Protein AF-A0A972NIF8-F1 (afdb_monomer)

Solvent-accessible surface area (backbone atoms only — not comparable to full-atom values): 5190 Å² total; per-residue (Å²): 136,85,80,87,79,73,69,71,68,56,58,56,55,51,57,54,49,52,51,53,55,50,54,41,51,60,72,42,64,48,79,47,80,46,80,48,78,45,79,47,78,49,83,63,91,94,53,96,66,80,73,50,75,46,60,33,45,34,42,36,45,34,40,35,32,42,31,44,87,80,35,85,84,42,62,47,79,49,65,60,74,48,78,49,109

Structure (mmCIF, N/CA/C/O backbone):
data_AF-A0A972NIF8-F1
#
_entry.id   AF-A0A972NIF8-F1
#
loop_
_atom_site.group_PDB
_atom_site.id
_atom_site.type_symbol
_atom_site.label_atom_id
_atom_site.label_alt_id
_atom_site.label_comp_id
_atom_site.label_asym_id
_atom_site.label_entity_id
_atom_site.label_seq_id
_atom_site.pdbx_PDB_ins_code
_atom_site.Cartn_x
_atom_site.Cartn_y
_atom_site.Cartn_z
_atom_site.occupancy
_atom_site.B_iso_or_equiv
_atom_site.auth_seq_id
_atom_site.auth_comp_id
_atom_site.auth_asym_id
_atom_site.auth_atom_id
_atom_site.pdbx_PDB_model_num
ATOM 1 N N . MET A 1 1 ? 3.851 16.562 57.785 1.00 39.91 1 MET A N 1
ATOM 2 C CA . MET A 1 1 ? 4.617 16.122 56.597 1.00 39.91 1 MET A CA 1
ATOM 3 C C . MET A 1 1 ? 3.630 15.500 55.613 1.00 39.91 1 MET A C 1
ATOM 5 O O . MET A 1 1 ? 3.011 14.501 55.954 1.00 39.91 1 MET A O 1
ATOM 9 N N . LYS A 1 2 ? 3.352 16.166 54.483 1.00 40.00 2 LYS A N 1
ATOM 10 C CA . LYS A 1 2 ? 2.330 15.752 53.502 1.00 40.00 2 LYS A CA 1
ATOM 11 C C . LYS A 1 2 ? 2.831 14.537 52.714 1.00 40.00 2 LYS A C 1
ATOM 13 O O . LYS A 1 2 ? 3.850 14.639 52.040 1.00 40.00 2 LYS A O 1
ATOM 18 N N . LEU A 1 3 ? 2.119 13.412 52.791 1.00 46.47 3 LEU A N 1
ATOM 19 C CA . LEU A 1 3 ? 2.371 12.252 51.937 1.00 46.47 3 LEU A CA 1
ATOM 20 C C . LEU A 1 3 ? 1.823 12.543 50.534 1.00 46.47 3 LEU A C 1
ATOM 22 O O . LEU A 1 3 ? 0.611 12.577 50.321 1.00 46.47 3 LEU A O 1
ATOM 26 N N . VAL A 1 4 ? 2.724 12.755 49.582 1.00 50.56 4 VAL A N 1
ATOM 27 C CA . VAL A 1 4 ? 2.423 12.795 48.149 1.00 50.56 4 VAL A CA 1
ATOM 28 C C . VAL A 1 4 ? 2.065 11.367 47.715 1.00 50.56 4 VAL A C 1
ATOM 30 O O . VAL A 1 4 ? 2.936 10.554 47.428 1.00 50.56 4 VAL A O 1
ATOM 33 N N . LYS A 1 5 ? 0.768 11.033 47.740 1.00 51.22 5 LYS A N 1
ATOM 34 C CA . LYS A 1 5 ? 0.185 9.749 47.291 1.00 51.22 5 LYS A CA 1
ATOM 35 C C . LYS A 1 5 ? -0.415 9.8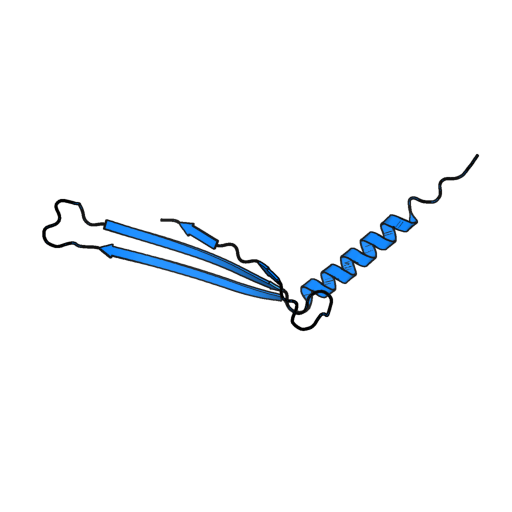36 45.875 1.00 51.22 5 LYS A C 1
ATOM 37 O O . LYS A 1 5 ? -1.358 9.127 45.553 1.00 51.22 5 LYS A O 1
ATOM 42 N N . THR A 1 6 ? 0.099 10.716 45.021 1.00 52.97 6 THR A N 1
ATOM 43 C CA . THR A 1 6 ? -0.514 11.033 43.716 1.00 52.97 6 THR A CA 1
ATOM 44 C C . THR A 1 6 ? 0.116 10.324 42.510 1.00 52.97 6 THR A C 1
ATOM 46 O O . THR A 1 6 ? -0.398 10.460 41.408 1.00 52.97 6 THR A O 1
ATOM 49 N N . GLY A 1 7 ? 1.194 9.548 42.685 1.00 50.62 7 GLY A N 1
ATOM 50 C CA . GLY A 1 7 ? 1.943 8.962 41.558 1.00 50.62 7 GLY A CA 1
ATOM 51 C C . GLY A 1 7 ? 1.448 7.603 41.040 1.00 50.62 7 GLY A C 1
ATOM 52 O O . GLY A 1 7 ? 1.520 7.347 39.845 1.00 50.62 7 GLY A O 1
ATOM 53 N N . LEU A 1 8 ? 0.924 6.724 41.905 1.00 52.44 8 LEU A N 1
ATOM 54 C CA . LEU A 1 8 ? 0.633 5.330 41.517 1.00 52.44 8 LEU A CA 1
ATOM 55 C C . LEU A 1 8 ? -0.727 5.123 40.828 1.00 52.44 8 LEU A C 1
ATOM 57 O O . LEU A 1 8 ? -0.888 4.152 40.099 1.00 52.44 8 LEU A O 1
ATOM 61 N N . GLY A 1 9 ? -1.698 6.018 41.036 1.00 51.53 9 GLY A N 1
ATOM 62 C CA . GLY A 1 9 ? -3.034 5.894 40.432 1.00 51.53 9 GLY A CA 1
ATOM 63 C C . GLY A 1 9 ? -3.097 6.308 38.958 1.00 51.53 9 GLY A C 1
ATOM 64 O O . GLY A 1 9 ? -3.974 5.859 38.231 1.00 51.53 9 GLY A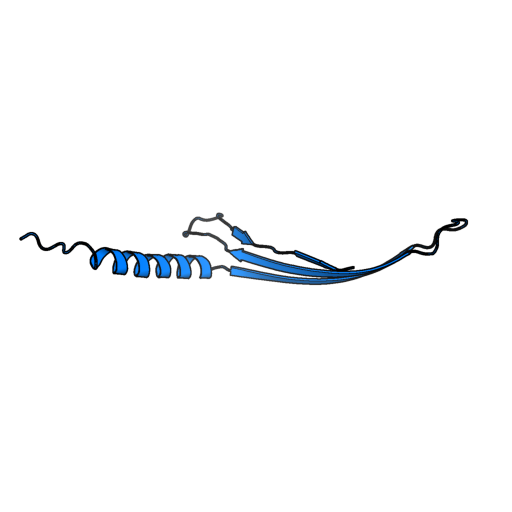 O 1
ATOM 65 N N . PHE A 1 10 ? -2.158 7.142 38.501 1.00 51.44 10 PHE A N 1
ATOM 66 C CA . PHE A 1 10 ? -2.117 7.594 37.108 1.00 51.44 10 PHE A CA 1
ATOM 67 C C . PHE A 1 10 ? -1.514 6.548 36.164 1.00 51.44 10 PHE A C 1
ATOM 69 O O . PHE A 1 10 ? -1.938 6.455 35.017 1.00 51.44 10 PHE A O 1
ATOM 76 N N . LEU A 1 11 ? -0.569 5.732 36.645 1.00 52.78 11 LEU A N 1
ATOM 77 C CA . LEU A 1 11 ? 0.094 4.712 35.828 1.00 52.78 11 LEU A CA 1
ATOM 78 C C . LEU A 1 11 ? -0.842 3.546 35.468 1.00 52.78 11 LEU A C 1
ATOM 80 O O . LEU A 1 11 ? -0.737 2.972 34.390 1.00 52.78 11 LEU A O 1
ATOM 84 N N . SER A 1 12 ? -1.771 3.192 36.359 1.00 53.81 12 SER A N 1
ATOM 85 C CA . SER A 1 12 ? -2.746 2.131 36.088 1.00 53.81 12 SER A CA 1
ATOM 86 C C . SER A 1 12 ? -3.793 2.566 35.063 1.00 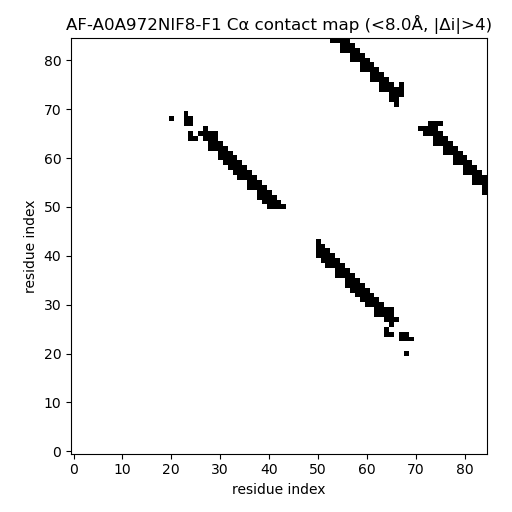53.81 12 SER A C 1
ATOM 88 O O . SER A 1 12 ? -4.175 1.767 34.214 1.00 53.81 12 SER A O 1
ATOM 90 N N . LEU A 1 13 ? -4.217 3.834 35.090 1.00 54.25 13 LEU A N 1
ATOM 91 C CA . LEU A 1 13 ? -5.211 4.364 34.155 1.00 54.25 13 LEU A CA 1
ATOM 92 C C . LEU A 1 13 ? -4.664 4.478 32.724 1.00 54.25 13 LEU A C 1
ATOM 94 O O . LEU A 1 13 ? -5.396 4.221 31.769 1.00 54.25 13 LEU A O 1
ATOM 98 N N . THR A 1 14 ? -3.382 4.821 32.564 1.00 58.62 14 THR A N 1
ATOM 99 C CA . THR A 1 14 ? -2.724 4.920 31.250 1.00 58.62 14 THR A CA 1
ATOM 100 C C . THR A 1 14 ? -2.435 3.553 30.628 1.00 58.62 14 THR A C 1
ATOM 102 O O . THR A 1 14 ? -2.644 3.382 29.429 1.00 58.62 14 THR A O 1
ATOM 105 N N . LEU A 1 15 ? -2.032 2.549 31.417 1.00 57.78 15 LEU A N 1
ATOM 106 C CA . LEU A 1 15 ? -1.866 1.177 30.911 1.00 57.78 15 LEU A CA 1
ATOM 107 C C . LEU A 1 15 ? -3.202 0.533 30.501 1.00 57.78 15 LEU A C 1
ATOM 109 O O . LEU A 1 15 ? -3.254 -0.175 29.492 1.00 57.78 15 LEU A O 1
ATOM 113 N N . LEU A 1 16 ? -4.280 0.789 31.251 1.00 57.00 16 LEU A N 1
ATOM 114 C CA . LEU A 1 16 ? -5.609 0.247 30.948 1.00 57.00 16 LEU A CA 1
ATOM 115 C C . LEU A 1 16 ? -6.242 0.914 29.713 1.00 57.00 16 LEU A C 1
ATOM 117 O O . LEU A 1 16 ? -6.898 0.253 28.914 1.00 57.00 16 LEU A O 1
ATOM 121 N N . SER A 1 17 ? -6.015 2.217 29.523 1.00 60.19 17 SER A N 1
ATOM 122 C CA . SER A 1 17 ? -6.490 2.935 28.330 1.00 60.19 17 SER A CA 1
ATOM 123 C C . SER A 1 17 ? -5.688 2.578 27.078 1.00 60.19 17 SER A C 1
ATOM 125 O O . SER A 1 17 ? -6.283 2.394 26.022 1.00 60.19 17 SER A O 1
ATOM 127 N N . ALA A 1 18 ? -4.372 2.372 27.181 1.00 62.16 18 ALA A N 1
ATOM 128 C CA . ALA A 1 18 ? -3.558 1.930 26.045 1.00 62.16 18 ALA A CA 1
ATOM 129 C C . ALA A 1 18 ? -4.004 0.565 25.486 1.00 62.16 18 ALA A C 1
ATOM 131 O O . ALA A 1 18 ? -4.003 0.363 24.275 1.00 62.16 18 ALA A O 1
ATOM 132 N N . SER A 1 19 ? -4.422 -0.361 26.353 1.00 64.19 19 SER A N 1
ATOM 133 C CA . SER A 1 19 ? -4.882 -1.692 25.937 1.00 64.19 19 SER A CA 1
ATOM 134 C C . SER A 1 19 ? -6.287 -1.671 25.322 1.00 64.19 19 SER A C 1
ATOM 136 O O . SER A 1 19 ? -6.524 -2.386 24.350 1.00 64.19 19 SER A O 1
ATOM 138 N N . ALA A 1 20 ? -7.184 -0.802 25.799 1.00 65.94 20 ALA A N 1
ATOM 139 C CA . ALA A 1 20 ? -8.483 -0.572 25.162 1.00 65.94 20 ALA A CA 1
ATOM 140 C C . ALA A 1 20 ? -8.342 0.054 23.762 1.00 65.94 20 ALA A C 1
ATOM 142 O O . ALA A 1 20 ? -8.982 -0.405 22.820 1.00 65.94 20 ALA A O 1
ATOM 143 N N . LEU A 1 21 ? -7.455 1.044 23.606 1.00 67.25 21 LEU A N 1
ATOM 144 C CA . LEU A 1 21 ? -7.178 1.679 22.311 1.00 67.25 21 LEU A CA 1
ATOM 145 C C . LEU A 1 21 ? -6.477 0.720 21.333 1.00 67.25 21 LEU A C 1
ATOM 147 O O . LEU A 1 21 ? -6.724 0.774 20.134 1.00 67.25 21 LEU A O 1
ATOM 151 N N . ALA A 1 22 ? -5.620 -0.177 21.831 1.00 64.81 22 ALA A N 1
ATOM 152 C CA . ALA A 1 22 ? -4.964 -1.190 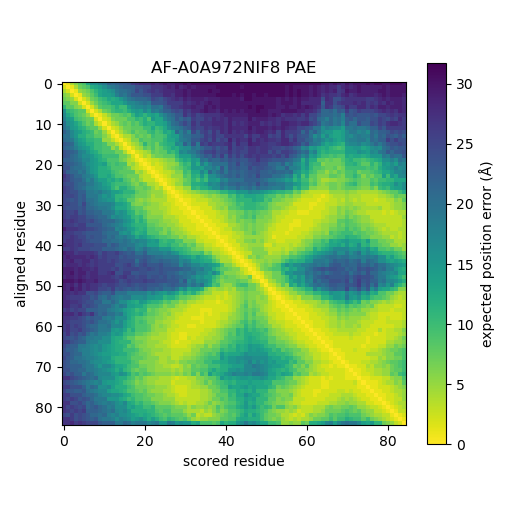21.005 1.00 64.81 22 ALA A CA 1
ATOM 153 C C . ALA A 1 22 ? -5.935 -2.279 20.521 1.00 64.81 22 ALA A C 1
ATOM 155 O O . ALA A 1 22 ? -5.846 -2.702 19.370 1.00 64.81 22 ALA A O 1
ATOM 156 N N . TYR A 1 23 ? -6.861 -2.723 21.380 1.00 67.88 23 TYR A N 1
ATOM 157 C CA . TYR A 1 23 ? -7.915 -3.665 20.991 1.00 67.88 23 TYR A CA 1
ATOM 158 C C . TYR A 1 23 ? -8.808 -3.070 19.903 1.00 67.88 23 TYR A C 1
ATOM 160 O O . TYR A 1 23 ? -9.111 -3.731 18.917 1.00 67.88 23 TYR A O 1
ATOM 168 N N . ASP A 1 24 ? -9.171 -1.804 20.071 1.00 68.69 24 ASP A N 1
ATOM 169 C CA . ASP A 1 24 ? -10.010 -1.059 19.148 1.00 68.69 24 ASP A CA 1
ATOM 170 C C . ASP A 1 24 ? -9.341 -0.830 17.778 1.00 68.69 24 ASP A C 1
ATOM 172 O O . ASP A 1 24 ? -9.956 -1.086 16.747 1.00 68.69 24 ASP A O 1
ATOM 176 N N . LEU A 1 25 ? -8.041 -0.504 17.747 1.00 68.44 25 LEU A N 1
ATOM 177 C CA . LEU A 1 25 ? -7.268 -0.474 16.496 1.00 68.44 25 LEU A CA 1
ATOM 178 C C . LEU A 1 25 ? -7.214 -1.843 15.798 1.00 68.44 25 LEU A C 1
ATOM 180 O O . LEU A 1 25 ? -7.129 -1.902 14.577 1.00 68.44 25 LEU A O 1
ATOM 184 N N . ALA A 1 26 ? -7.213 -2.946 16.545 1.00 69.19 26 ALA A N 1
ATOM 185 C CA . ALA A 1 26 ? -7.013 -4.283 15.993 1.00 69.19 26 ALA A CA 1
ATOM 186 C C . ALA A 1 26 ? -8.298 -4.960 15.475 1.00 69.19 26 ALA A C 1
ATOM 188 O O . ALA A 1 26 ? -8.194 -6.039 14.889 1.00 69.19 26 ALA A O 1
ATOM 189 N N . GLN A 1 27 ? -9.487 -4.376 15.685 1.00 75.81 27 GLN A N 1
ATOM 190 C CA . GLN A 1 27 ? -10.756 -5.041 15.352 1.00 75.81 27 GLN A CA 1
ATOM 191 C C . GLN A 1 27 ? -10.967 -5.249 13.847 1.00 75.81 27 GLN A C 1
ATOM 193 O O . GLN A 1 27 ? -11.443 -6.310 13.446 1.00 75.81 27 GLN A O 1
ATOM 198 N N . ASP A 1 28 ? -10.609 -4.267 13.017 1.00 81.69 28 ASP A N 1
ATOM 199 C CA . ASP A 1 28 ? -10.759 -4.349 11.559 1.00 81.69 28 ASP A CA 1
ATOM 200 C C . ASP A 1 28 ? -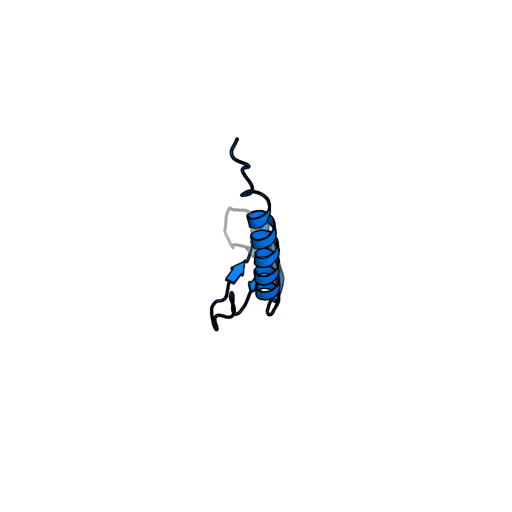9.538 -3.730 10.869 1.00 81.69 28 ASP A C 1
ATOM 202 O O . ASP A 1 28 ? -9.507 -2.558 10.484 1.00 81.69 28 ASP A O 1
ATOM 206 N N . VAL A 1 29 ? -8.491 -4.550 10.758 1.00 86.56 29 VAL A N 1
ATOM 207 C CA . VAL A 1 29 ? -7.246 -4.202 10.072 1.00 86.56 29 VAL A CA 1
ATOM 208 C C . VAL A 1 29 ? -7.159 -4.959 8.757 1.00 86.56 29 VAL A C 1
ATOM 210 O O . VAL A 1 29 ? -7.162 -6.190 8.725 1.00 86.56 29 VAL A O 1
ATOM 213 N N . LYS A 1 30 ? -7.007 -4.223 7.656 1.00 88.75 30 LYS A N 1
ATOM 214 C CA . LYS A 1 30 ? -6.746 -4.781 6.326 1.00 88.75 30 LYS A CA 1
ATOM 215 C C . LYS A 1 30 ? -5.315 -4.492 5.918 1.00 88.75 30 LYS A C 1
ATOM 217 O O . LYS A 1 30 ? -4.909 -3.336 5.841 1.00 88.75 30 LYS A O 1
ATOM 222 N N . VAL A 1 31 ? -4.570 -5.549 5.622 1.00 89.75 31 VAL A N 1
ATOM 223 C CA . VAL A 1 31 ? -3.198 -5.455 5.122 1.00 89.75 31 VAL A CA 1
ATOM 224 C C . VAL A 1 31 ? -3.197 -5.738 3.624 1.00 89.75 31 VAL A C 1
ATOM 226 O O . VAL A 1 31 ? -3.790 -6.715 3.171 1.00 89.75 31 VAL A O 1
ATOM 229 N N . ASN A 1 32 ? -2.531 -4.881 2.860 1.00 90.31 32 ASN A N 1
ATOM 230 C CA . ASN A 1 32 ? -2.303 -5.025 1.432 1.00 90.31 32 ASN A CA 1
ATOM 231 C C . ASN A 1 32 ? -0.795 -5.042 1.161 1.00 90.31 32 ASN A C 1
ATOM 233 O O . ASN A 1 32 ? -0.049 -4.218 1.690 1.00 90.31 32 ASN A O 1
ATOM 237 N N . LEU A 1 33 ? -0.353 -5.975 0.327 1.00 91.19 33 LEU A N 1
ATOM 238 C CA . LEU A 1 33 ? 1.024 -6.083 -0.128 1.00 91.19 33 LEU A CA 1
ATOM 239 C C . LEU A 1 33 ? 1.012 -6.133 -1.651 1.00 91.19 33 LEU A C 1
ATOM 241 O O . LEU A 1 33 ? 0.396 -7.014 -2.246 1.00 91.19 33 LEU A O 1
ATOM 245 N N . GLU A 1 34 ? 1.729 -5.209 -2.275 1.00 91.31 34 GLU A N 1
ATOM 246 C CA . GLU A 1 34 ? 1.878 -5.149 -3.721 1.00 91.31 34 GLU A CA 1
ATOM 247 C C . GLU A 1 34 ? 3.361 -5.219 -4.093 1.00 91.31 34 GLU A C 1
ATOM 249 O O . GLU A 1 34 ? 4.175 -4.398 -3.659 1.00 91.31 34 GLU A O 1
ATOM 254 N N . LEU A 1 35 ? 3.692 -6.192 -4.943 1.00 91.94 35 LEU A N 1
ATOM 255 C CA . LEU A 1 35 ? 4.986 -6.318 -5.599 1.00 91.94 35 LEU A CA 1
ATOM 256 C C . LEU A 1 35 ? 4.781 -6.126 -7.101 1.00 91.94 35 LEU A C 1
ATOM 258 O O . LEU A 1 35 ? 4.091 -6.919 -7.743 1.00 91.94 35 LEU A O 1
ATOM 262 N N . ARG A 1 36 ? 5.381 -5.076 -7.664 1.00 91.12 36 ARG A N 1
ATOM 263 C CA . ARG A 1 36 ? 5.242 -4.741 -9.084 1.00 91.12 36 ARG A CA 1
ATOM 264 C C . ARG A 1 36 ? 6.617 -4.563 -9.730 1.00 91.12 36 ARG A C 1
ATOM 266 O O . ARG A 1 36 ? 7.149 -3.450 -9.718 1.00 91.12 36 ARG A O 1
ATOM 273 N N . PRO A 1 37 ? 7.207 -5.636 -10.282 1.00 91.50 37 PRO A N 1
ATOM 274 C CA . PRO A 1 37 ? 8.362 -5.512 -11.155 1.00 91.50 37 PRO A CA 1
ATOM 275 C C . PRO A 1 37 ? 7.918 -4.954 -12.512 1.00 91.50 37 PRO A C 1
ATOM 277 O O . PRO A 1 37 ? 6.878 -5.344 -13.047 1.00 91.50 37 PRO A O 1
ATOM 280 N N . ARG A 1 38 ? 8.699 -4.036 -13.077 1.00 91.81 38 ARG A N 1
ATOM 281 C CA . ARG A 1 38 ? 8.471 -3.475 -14.408 1.00 91.81 38 ARG A CA 1
ATOM 282 C C . ARG A 1 38 ? 9.794 -3.366 -15.149 1.00 91.81 38 ARG A C 1
ATOM 284 O O . ARG A 1 38 ? 10.745 -2.795 -14.631 1.00 91.81 38 ARG A O 1
ATOM 291 N N . TYR A 1 39 ? 9.827 -3.903 -16.361 1.00 90.25 39 TYR A N 1
ATOM 292 C CA . TYR A 1 39 ? 10.912 -3.686 -17.306 1.00 90.25 39 TYR A CA 1
ATOM 293 C C . TYR A 1 39 ? 10.413 -2.758 -18.411 1.00 90.25 39 TYR A C 1
ATOM 295 O O . TYR A 1 39 ? 9.345 -2.992 -18.983 1.00 90.25 39 TYR A O 1
ATOM 303 N N . GLU A 1 40 ? 11.158 -1.692 -18.672 1.00 87.19 40 GLU A N 1
ATOM 304 C CA . GLU A 1 40 ? 10.857 -0.706 -19.703 1.00 87.19 40 GLU A CA 1
ATOM 305 C C . GLU A 1 40 ? 12.042 -0.616 -20.662 1.00 87.19 40 GLU A C 1
ATOM 307 O O . GLU A 1 40 ? 13.192 -0.462 -20.244 1.00 87.19 40 GLU A O 1
ATOM 312 N N . HIS A 1 41 ? 11.740 -0.722 -21.953 1.00 87.31 41 HIS A N 1
ATOM 313 C CA . HIS A 1 41 ? 12.696 -0.570 -23.037 1.00 87.31 41 HIS A CA 1
ATOM 314 C C . HIS A 1 41 ? 12.173 0.502 -23.985 1.00 87.31 41 HIS A C 1
ATOM 316 O O . HIS A 1 41 ? 11.038 0.406 -24.461 1.00 87.31 41 HIS A O 1
ATOM 322 N N . VAL A 1 42 ? 12.994 1.514 -24.251 1.00 84.38 42 VAL A N 1
ATOM 323 C CA . VAL A 1 42 ? 12.689 2.555 -25.232 1.00 84.38 42 VAL A CA 1
ATOM 324 C C . VAL A 1 42 ? 13.776 2.539 -26.295 1.00 84.38 42 VAL A C 1
ATOM 326 O O . VAL A 1 42 ? 14.938 2.831 -26.012 1.00 84.38 42 VAL A O 1
ATOM 329 N N . ASN A 1 43 ? 13.367 2.209 -27.517 1.00 83.88 43 ASN A N 1
ATOM 330 C CA . ASN A 1 43 ? 14.164 2.381 -28.722 1.00 83.88 43 ASN A CA 1
ATOM 331 C C . ASN A 1 43 ? 13.592 3.571 -29.501 1.00 83.88 43 ASN A C 1
ATOM 333 O O . ASN A 1 43 ? 12.384 3.621 -29.747 1.0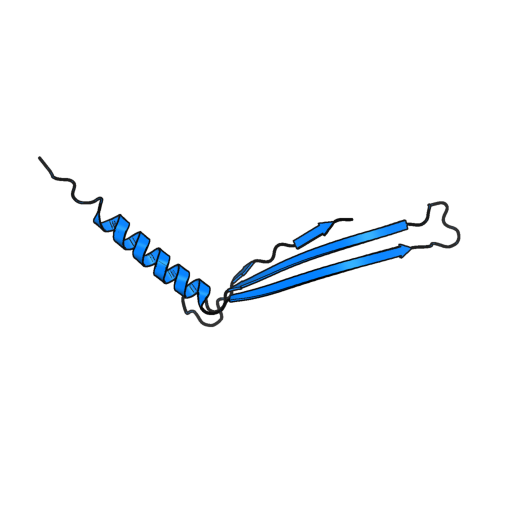0 83.88 43 ASN A O 1
ATOM 337 N N . VAL A 1 44 ? 14.443 4.535 -29.848 1.00 80.81 44 VAL A N 1
ATOM 338 C CA . VAL A 1 44 ? 14.056 5.717 -30.623 1.00 80.81 44 VAL A CA 1
ATOM 339 C C . VAL A 1 44 ? 14.800 5.689 -31.949 1.00 80.81 44 VAL A C 1
ATOM 341 O O . VAL A 1 44 ? 16.011 5.911 -31.994 1.00 80.81 44 VAL A O 1
ATOM 344 N N . ASP A 1 45 ? 14.062 5.459 -33.034 1.00 81.81 45 ASP A N 1
ATOM 345 C CA . ASP A 1 45 ? 14.620 5.491 -34.384 1.00 81.81 45 ASP A CA 1
ATOM 346 C C . ASP A 1 45 ? 15.226 6.876 -34.685 1.00 81.81 45 ASP A C 1
ATOM 348 O O . ASP A 1 45 ? 14.598 7.912 -34.457 1.00 81.81 45 ASP A O 1
ATOM 352 N N . ASN A 1 46 ? 16.455 6.893 -35.214 1.00 79.62 46 ASN A N 1
ATOM 353 C CA . ASN A 1 46 ? 17.251 8.092 -35.532 1.00 79.62 46 ASN A CA 1
ATOM 354 C C . ASN A 1 46 ? 17.653 8.989 -34.337 1.00 79.62 46 ASN A C 1
ATOM 356 O O . ASN A 1 46 ? 17.983 10.161 -34.537 1.00 79.62 46 ASN A O 1
ATOM 360 N N . SER A 1 47 ? 17.673 8.469 -33.107 1.00 78.25 47 SER A N 1
ATOM 361 C CA . SER A 1 47 ? 18.231 9.185 -31.951 1.00 78.25 47 SER A CA 1
ATOM 362 C C . SER A 1 47 ? 19.761 9.026 -31.860 1.00 78.25 47 SER A C 1
ATOM 364 O O . SER A 1 47 ? 20.258 7.913 -32.011 1.00 78.25 47 SER A O 1
ATOM 366 N N . PRO A 1 48 ? 20.530 10.095 -31.561 1.00 77.12 48 PRO A N 1
ATOM 367 C CA . PRO A 1 48 ? 21.957 9.989 -31.236 1.00 77.12 48 PRO A CA 1
ATOM 368 C C . PRO A 1 48 ? 22.223 9.469 -29.809 1.00 77.12 48 PRO A C 1
ATOM 370 O O . PRO A 1 48 ? 23.375 9.232 -29.462 1.00 77.12 48 PRO A O 1
ATOM 373 N N . ASN A 1 49 ? 21.185 9.334 -28.975 1.00 72.44 49 ASN A N 1
ATOM 374 C CA . ASN A 1 49 ? 21.291 8.805 -27.613 1.00 72.44 49 ASN A CA 1
ATOM 375 C C . ASN A 1 49 ? 21.110 7.285 -27.584 1.00 72.44 49 ASN A C 1
ATOM 377 O O . ASN A 1 49 ? 20.231 6.761 -28.270 1.00 72.44 49 ASN A O 1
ATOM 381 N N . ASP A 1 50 ? 21.884 6.620 -26.722 1.00 69.88 50 ASP A N 1
ATOM 382 C CA . ASP A 1 50 ? 21.787 5.183 -26.464 1.00 69.88 50 ASP A CA 1
ATOM 383 C C . ASP A 1 50 ? 20.396 4.769 -25.954 1.00 69.88 50 ASP A C 1
ATOM 385 O O . ASP A 1 50 ? 19.702 5.518 -25.259 1.00 69.88 50 ASP A O 1
ATOM 389 N N . ASN A 1 51 ? 20.009 3.533 -26.281 1.00 73.38 51 ASN A N 1
ATOM 390 C CA . ASN A 1 51 ? 18.752 2.923 -25.850 1.00 73.38 51 ASN A CA 1
ATOM 391 C C . ASN A 1 51 ? 18.618 2.932 -24.321 1.00 73.38 51 ASN A C 1
ATOM 393 O O . ASN A 1 51 ? 19.517 2.489 -23.601 1.00 7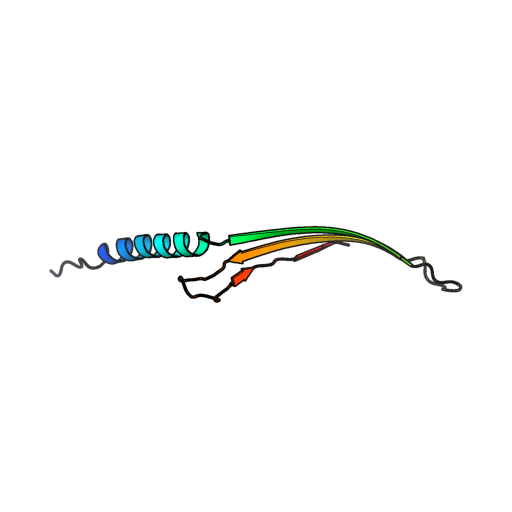3.38 51 ASN A O 1
ATOM 397 N N . ALA A 1 52 ? 17.459 3.371 -23.826 1.00 75.19 52 ALA A N 1
ATOM 398 C CA . ALA A 1 52 ? 17.173 3.390 -22.398 1.00 75.19 52 ALA A CA 1
ATOM 399 C C . ALA A 1 52 ? 16.528 2.066 -21.968 1.00 75.19 52 ALA A C 1
ATOM 401 O O . ALA A 1 52 ? 15.448 1.698 -22.437 1.00 75.19 52 ALA A O 1
ATOM 402 N N . ASN A 1 53 ? 17.198 1.371 -21.049 1.00 84.62 53 ASN A N 1
ATOM 403 C CA . ASN A 1 53 ? 16.682 0.194 -20.361 1.00 84.62 53 ASN A CA 1
ATOM 404 C C . ASN A 1 53 ? 16.497 0.539 -18.884 1.00 84.62 53 ASN A C 1
ATOM 406 O O . ASN A 1 53 ? 17.454 0.963 -18.239 1.00 84.62 53 ASN A O 1
ATOM 410 N N . ALA A 1 54 ? 15.299 0.326 -18.345 1.00 86.44 54 ALA A N 1
ATOM 411 C CA . ALA A 1 54 ? 15.022 0.519 -16.927 1.00 86.44 54 ALA A CA 1
ATOM 412 C C . ALA A 1 54 ? 14.352 -0.728 -16.347 1.00 86.44 54 ALA A C 1
ATOM 414 O O . ALA A 1 54 ? 13.346 -1.215 -16.868 1.00 86.44 54 ALA A O 1
ATOM 415 N N . LEU A 1 55 ? 14.910 -1.241 -15.251 1.00 88.62 55 LEU A N 1
ATOM 416 C CA . LEU A 1 55 ? 14.281 -2.270 -14.434 1.00 88.62 55 LEU A CA 1
ATOM 417 C C . LEU A 1 55 ? 13.858 -1.625 -13.122 1.00 88.62 55 LEU A C 1
ATOM 419 O O . LEU A 1 55 ? 14.690 -1.278 -12.299 1.00 88.62 55 LEU A O 1
ATOM 423 N N . THR A 1 56 ? 12.558 -1.480 -12.915 1.00 90.81 56 THR A N 1
ATOM 424 C CA . THR A 1 56 ? 12.016 -0.902 -11.689 1.00 90.81 56 THR A CA 1
ATOM 425 C C . THR A 1 56 ? 11.336 -1.976 -10.860 1.00 90.81 56 THR A C 1
ATOM 427 O O . THR A 1 56 ? 10.499 -2.730 -11.359 1.00 90.81 56 THR A O 1
ATOM 430 N N . VAL A 1 57 ? 11.644 -2.016 -9.566 1.00 91.62 57 VAL A N 1
ATOM 431 C CA . VAL A 1 57 ? 10.911 -2.829 -8.592 1.00 91.62 57 VAL A CA 1
ATOM 432 C C . VAL A 1 57 ? 10.186 -1.894 -7.639 1.00 91.62 57 VAL A C 1
ATOM 434 O O . VAL A 1 57 ? 10.794 -1.057 -6.970 1.00 91.62 57 VAL A O 1
ATOM 437 N N . ARG A 1 58 ? 8.861 -2.039 -7.584 1.00 92.12 58 ARG A N 1
ATOM 438 C CA . ARG A 1 58 ? 8.017 -1.350 -6.610 1.00 92.12 58 ARG A CA 1
ATOM 439 C C . ARG A 1 58 ? 7.527 -2.335 -5.563 1.00 92.12 58 ARG A C 1
ATOM 441 O O . ARG A 1 58 ? 6.941 -3.362 -5.907 1.00 92.12 58 ARG A O 1
ATOM 448 N N . ILE A 1 59 ? 7.718 -1.963 -4.304 1.00 91.50 59 ILE A N 1
ATOM 449 C CA . ILE A 1 59 ? 7.136 -2.633 -3.145 1.00 91.50 59 ILE A CA 1
ATOM 450 C C . ILE A 1 59 ? 6.232 -1.616 -2.456 1.00 91.50 59 ILE A C 1
ATOM 452 O O . ILE A 1 59 ? 6.668 -0.513 -2.121 1.00 91.50 59 ILE A O 1
ATOM 456 N N . ARG A 1 60 ? 4.967 -1.974 -2.261 1.00 92.19 60 ARG A N 1
ATOM 457 C CA . ARG A 1 60 ? 4.002 -1.169 -1.514 1.00 92.19 60 ARG A CA 1
ATOM 458 C C . ARG A 1 60 ? 3.386 -2.038 -0.431 1.00 92.19 60 ARG A C 1
ATOM 460 O O . ARG A 1 60 ? 2.917 -3.140 -0.706 1.00 92.19 60 ARG A O 1
ATOM 467 N N . VAL A 1 61 ? 3.401 -1.523 0.790 1.00 92.00 61 VAL A N 1
ATOM 468 C CA . VAL A 1 61 ? 2.751 -2.146 1.941 1.00 92.00 61 VAL A CA 1
ATOM 469 C C . VAL A 1 61 ? 1.711 -1.157 2.429 1.00 92.00 61 VAL A C 1
ATOM 471 O O . VAL A 1 61 ? 2.044 -0.006 2.676 1.00 92.00 61 VAL A O 1
ATOM 474 N N . GLY A 1 62 ? 0.460 -1.583 2.525 1.00 92.25 62 GLY A N 1
ATOM 475 C CA . GLY A 1 62 ? -0.643 -0.770 3.015 1.00 92.25 62 GLY A CA 1
ATOM 476 C C . GLY A 1 62 ? 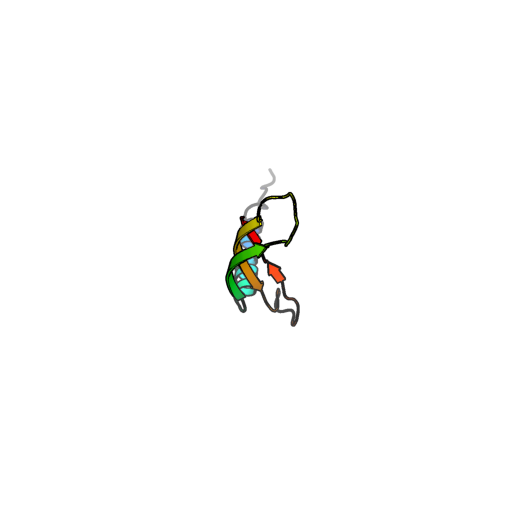-1.300 -1.438 4.208 1.00 92.25 62 GLY A C 1
ATOM 477 O O . GLY A 1 62 ? -1.623 -2.620 4.154 1.00 92.25 62 GLY A O 1
ATOM 478 N N . THR A 1 63 ? -1.540 -0.678 5.265 1.00 91.50 63 THR A N 1
ATOM 479 C CA . THR A 1 63 ? -2.330 -1.098 6.418 1.00 91.50 63 THR A CA 1
ATOM 480 C C . THR A 1 63 ? -3.484 -0.123 6.566 1.00 91.50 63 THR A C 1
ATOM 482 O O . THR A 1 63 ? -3.275 1.079 6.710 1.00 91.50 63 THR A O 1
ATOM 485 N N . THR A 1 64 ? -4.709 -0.630 6.497 1.00 91.06 64 THR A N 1
ATOM 486 C CA . THR A 1 64 ? -5.929 0.145 6.725 1.00 91.06 64 THR A CA 1
ATOM 487 C C . THR A 1 64 ? -6.547 -0.296 8.038 1.00 91.06 64 THR A C 1
ATOM 489 O O . THR A 1 64 ? -6.869 -1.470 8.186 1.00 91.06 64 THR A O 1
ATOM 492 N N . PHE A 1 65 ? -6.725 0.636 8.962 1.00 88.88 65 PHE A N 1
ATOM 493 C CA . PHE A 1 65 ? -7.469 0.459 10.203 1.00 88.88 65 PHE A CA 1
ATOM 494 C C . PHE A 1 65 ? -8.855 1.051 9.991 1.00 88.88 65 PHE A C 1
ATOM 496 O O .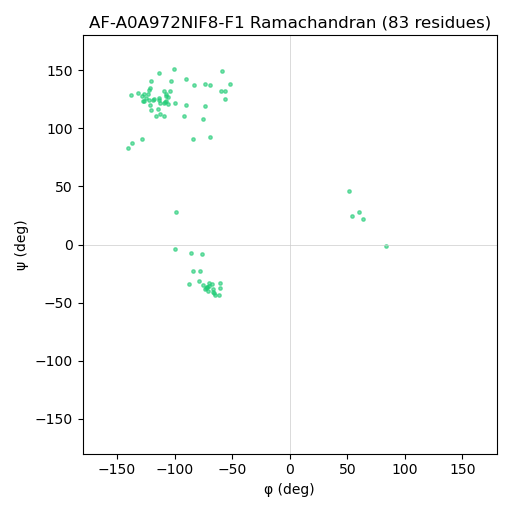 PHE A 1 65 ? -8.956 2.223 9.626 1.00 88.88 65 PHE A O 1
ATOM 503 N N . LYS A 1 66 ? -9.905 0.255 10.159 1.00 88.06 66 LYS A N 1
ATOM 504 C CA . LYS A 1 66 ? -11.284 0.697 9.950 1.00 88.06 66 LYS A CA 1
ATOM 505 C C . LYS A 1 66 ? -11.979 1.010 11.261 1.00 88.06 66 LYS A C 1
ATOM 507 O O . LYS A 1 66 ? -11.690 0.380 12.273 1.00 88.06 66 LYS A O 1
ATOM 512 N N . ASN A 1 67 ? -12.931 1.938 11.204 1.00 87.19 67 ASN A N 1
ATOM 513 C CA . ASN A 1 67 ? -13.803 2.298 12.326 1.00 87.19 67 ASN A CA 1
ATOM 514 C C . ASN A 1 67 ? -13.045 2.618 13.632 1.00 87.19 67 ASN A C 1
ATOM 516 O O . ASN A 1 67 ? -13.412 2.135 14.705 1.00 87.19 67 ASN A O 1
ATOM 520 N N . LEU A 1 68 ? -11.981 3.421 13.548 1.00 83.94 68 LEU A N 1
ATOM 521 C CA . LEU A 1 68 ? -11.191 3.835 14.710 1.00 83.94 68 LEU A CA 1
ATOM 522 C C . LEU A 1 68 ? -12.081 4.427 15.810 1.00 83.94 68 LEU A C 1
ATOM 524 O O . LEU A 1 68 ? -12.969 5.235 15.541 1.00 83.94 68 LEU A O 1
ATOM 528 N N . PHE A 1 69 ? -11.806 4.074 17.062 1.00 81.94 69 PHE A N 1
ATOM 529 C CA . PHE A 1 69 ? -12.547 4.525 18.245 1.00 81.94 69 PHE A CA 1
ATOM 530 C C . PHE A 1 69 ? -14.027 4.128 18.226 1.00 81.94 69 PHE A C 1
ATOM 532 O O . PHE A 1 69 ? -14.856 4.815 18.822 1.00 81.94 69 PHE A O 1
ATOM 539 N N . ASN A 1 70 ? -14.360 3.019 17.552 1.00 77.94 70 ASN A N 1
ATOM 540 C CA . ASN A 1 70 ? -15.727 2.591 17.226 1.00 77.94 70 ASN A CA 1
ATOM 541 C C . ASN A 1 70 ? -16.551 3.663 16.489 1.00 77.94 70 ASN A C 1
ATOM 543 O O . ASN A 1 70 ? -17.782 3.666 16.562 1.00 77.94 70 ASN A O 1
ATOM 547 N N . VAL A 1 71 ? -15.894 4.593 15.791 1.00 83.88 71 VAL A N 1
ATOM 548 C CA . VAL A 1 71 ? -16.569 5.605 14.978 1.00 83.88 71 VAL A CA 1
ATOM 549 C C . VAL A 1 71 ? -16.712 5.063 13.566 1.00 83.88 71 VAL A C 1
ATOM 551 O O . VAL A 1 71 ? -15.730 4.922 12.840 1.00 83.88 71 VAL A O 1
ATOM 554 N N . GLU A 1 72 ? -17.947 4.764 13.173 1.00 85.12 72 GLU A N 1
ATOM 555 C CA . GLU A 1 72 ? -18.246 4.252 11.838 1.00 85.12 72 GLU A CA 1
ATOM 556 C C . GLU A 1 72 ? -17.735 5.212 10.750 1.00 85.12 72 GLU A C 1
ATOM 558 O O . GLU A 1 72 ? -18.048 6.405 10.747 1.00 85.12 72 GLU A O 1
ATOM 563 N N . GLY A 1 73 ? -16.919 4.686 9.832 1.00 86.44 73 GLY A N 1
ATOM 564 C CA . GLY A 1 73 ? -16.352 5.438 8.709 1.00 86.44 73 GLY A CA 1
ATOM 565 C C . GLY A 1 73 ? -15.081 6.239 9.016 1.00 86.44 73 GLY A C 1
ATOM 566 O O . GLY A 1 73 ? -14.530 6.854 8.099 1.00 86.44 73 GLY A O 1
ATOM 567 N N . LEU A 1 74 ? -14.581 6.229 10.258 1.00 87.75 74 LEU A N 1
ATOM 568 C CA . LEU A 1 74 ? -13.269 6.789 10.584 1.00 87.75 74 LEU A CA 1
ATOM 569 C C . LEU A 1 74 ? -12.166 5.761 10.295 1.00 87.75 74 LEU A C 1
ATOM 571 O O . LEU A 1 74 ? -11.788 4.970 11.157 1.00 87.75 74 LEU A O 1
ATOM 575 N N . ASP A 1 75 ? -11.633 5.801 9.078 1.00 90.06 75 ASP A N 1
ATOM 576 C CA . ASP A 1 75 ? -10.581 4.888 8.628 1.00 90.06 75 ASP A CA 1
ATOM 577 C C . ASP A 1 75 ? -9.202 5.584 8.626 1.00 90.06 75 ASP A C 1
ATOM 579 O O . ASP A 1 75 ? -9.071 6.742 8.221 1.00 90.06 75 ASP A O 1
ATOM 583 N N . LEU A 1 76 ? -8.148 4.867 9.030 1.00 87.44 76 LEU A N 1
ATOM 584 C CA . LEU A 1 76 ? -6.752 5.299 8.901 1.00 87.44 76 LEU A CA 1
ATOM 585 C C . LEU A 1 76 ? -6.008 4.403 7.920 1.00 87.44 76 LEU A C 1
ATOM 587 O O . LEU A 1 76 ? -5.928 3.191 8.101 1.00 87.44 76 LEU A O 1
ATOM 591 N N . LEU A 1 77 ? -5.413 5.024 6.904 1.00 90.12 77 LEU A N 1
ATOM 592 C CA . LEU A 1 77 ? -4.557 4.366 5.926 1.00 90.12 77 LEU A CA 1
ATOM 593 C C . LEU A 1 77 ? -3.095 4.729 6.193 1.00 90.12 77 LEU A C 1
ATOM 595 O O . LEU A 1 77 ? -2.712 5.896 6.128 1.00 90.12 77 LEU A O 1
ATOM 599 N N . PHE A 1 78 ? -2.271 3.717 6.440 1.00 88.88 78 PHE A N 1
ATOM 600 C CA . PHE A 1 78 ? -0.820 3.829 6.471 1.00 88.88 78 PHE A CA 1
ATOM 601 C C . PHE A 1 78 ? -0.237 3.053 5.292 1.00 88.88 78 PHE A C 1
ATOM 603 O O . PHE A 1 78 ? -0.334 1.830 5.255 1.00 88.88 78 PHE A O 1
ATOM 610 N N . GLU A 1 79 ? 0.356 3.748 4.321 1.00 89.81 79 GLU A N 1
ATOM 611 C CA . GLU A 1 79 ? 0.841 3.114 3.093 1.00 89.81 79 GLU A CA 1
ATOM 612 C C . GLU A 1 79 ? 2.229 3.622 2.671 1.00 89.81 79 GLU A C 1
ATOM 614 O O . GLU A 1 79 ? 2.346 4.565 1.885 1.00 89.81 79 GLU A O 1
ATOM 619 N N . PRO A 1 80 ? 3.313 3.018 3.183 1.00 86.81 80 PRO A N 1
ATOM 620 C CA . PRO A 1 80 ? 4.649 3.237 2.650 1.00 86.81 80 PRO A CA 1
ATOM 621 C C . PRO A 1 80 ? 4.820 2.622 1.252 1.00 86.81 80 PRO A C 1
ATOM 623 O O . PRO A 1 80 ? 4.459 1.469 0.992 1.00 86.81 80 PRO A O 1
ATOM 626 N N . TRP A 1 81 ? 5.468 3.378 0.365 1.00 85.50 81 TRP A N 1
ATOM 627 C CA . TRP A 1 81 ? 5.977 2.876 -0.909 1.00 85.50 81 TRP A CA 1
ATOM 628 C C . TRP A 1 81 ? 7.506 2.903 -0.944 1.00 85.50 81 TRP A C 1
ATOM 630 O O . TRP A 1 81 ? 8.147 3.776 -0.362 1.00 85.50 81 TRP A O 1
ATOM 640 N N . VAL A 1 82 ? 8.102 1.950 -1.653 1.00 84.88 82 VAL A N 1
ATOM 641 C CA . VAL A 1 82 ? 9.517 1.970 -2.031 1.00 84.88 82 VAL A CA 1
ATOM 642 C C . VAL A 1 82 ? 9.601 1.661 -3.520 1.00 84.88 82 VAL A C 1
ATOM 644 O O . VAL A 1 82 ? 8.985 0.710 -4.009 1.00 84.88 82 VAL A O 1
ATOM 647 N N . VAL A 1 83 ? 10.346 2.488 -4.250 1.00 82.38 83 VAL A N 1
ATOM 648 C CA . VAL A 1 83 ? 10.605 2.322 -5.682 1.00 82.38 83 VAL A CA 1
ATOM 649 C C . VAL A 1 83 ? 12.114 2.344 -5.879 1.00 82.38 83 VAL A C 1
ATOM 651 O O . VAL A 1 83 ? 12.762 3.307 -5.478 1.00 82.38 83 VAL A O 1
ATOM 654 N N . THR A 1 84 ? 12.659 1.286 -6.476 1.00 81.44 84 THR A N 1
ATOM 655 C CA . THR A 1 84 ? 14.079 1.184 -6.843 1.00 81.44 84 THR A CA 1
ATOM 656 C C . THR A 1 84 ? 14.206 0.967 -8.346 1.00 81.44 84 THR A C 1
ATOM 658 O O . THR A 1 84 ? 13.384 0.248 -8.922 1.00 81.44 84 THR A O 1
ATOM 661 N N . ALA A 1 85 ? 15.203 1.604 -8.960 1.00 73.31 85 ALA A N 1
ATOM 662 C CA . ALA A 1 85 ? 15.538 1.534 -10.383 1.00 73.31 85 ALA A CA 1
ATOM 663 C C . ALA A 1 85 ? 17.002 1.119 -10.569 1.00 73.31 85 ALA A C 1
ATOM 665 O O . ALA A 1 85 ? 17.781 1.347 -9.614 1.00 73.31 85 ALA A O 1
#

Foldseek 3Di:
DDPPPPPPVVVVVVVVVVVVQVVQQPPDKDKDWDWDWDWDWDDDPPDPDDTDIDIKIKIKIKIKRACRPVNHPPIDIDMDIDMDD

Secondary structure (DSSP, 8-state):
------SHHHHHHHHHHHHHHHHHHHSSEEEEEEEEEEEEEE--TT-SSPPEEEEEEEEEEEEEE-SGGG-TT--EEE--EEEE-

Mean predicted aligned error: 12.99 Å

Sequence (85 aa):
MKLVKTGLGFLSLTLLSASALAYDLAQDVKVNLELRPRYEHVNVDNSPNDNANALTVRIRVGTTFKNLFNVEGLDLLFEPWVVTA

Nearest PDB structures (foldseek):
  4k7r-assembly1_A  TM=5.170E-01  e=1.905E-01  Escherichia coli K-12
  5iuy-assembly1_A  TM=3.824E-01  e=8.925E-02  Pseudomonas aeruginosa PAO1
  1yc9-assembly1_A-3  TM=4.107E-01  e=9.954E-01  Vibrio cholerae
  8g5p-assembly1_B  TM=3.507E-01  e=2.124E+00  Homo sapiens
  8v54-assembly1_B  TM=2.918E-01  e=4.533E+00  Homo sapiens

pLDDT: mean 76.94, std 14.87, range [39.91, 92.25]

Radius of gyration: 25.56 Å; Cα contacts (8 Å, |Δi|>4): 116; chains: 1; bounding box: 40×22×92 Å